Protein AF-A0A443L707-F1 (afdb_monomer)

Structure (mmCIF, N/CA/C/O backbone):
data_AF-A0A443L707-F1
#
_entry.id   AF-A0A443L707-F1
#
loop_
_atom_site.group_PDB
_atom_site.id
_atom_site.type_symbol
_atom_site.label_atom_id
_atom_site.label_alt_id
_atom_site.label_comp_id
_atom_site.label_asym_id
_atom_site.label_entity_id
_atom_site.label_seq_id
_atom_site.pdbx_PDB_ins_code
_atom_site.Cartn_x
_atom_site.Cartn_y
_atom_site.Cartn_z
_atom_site.occupancy
_atom_site.B_iso_or_equiv
_atom_site.auth_seq_id
_atom_site.auth_comp_id
_atom_site.auth_asym_id
_atom_site.auth_atom_id
_atom_site.pdbx_PDB_model_num
ATOM 1 N N . MET A 1 1 ? 8.427 21.348 -7.979 1.00 41.62 1 MET A N 1
ATOM 2 C CA . MET A 1 1 ? 7.017 21.539 -8.382 1.00 41.62 1 MET A CA 1
ATOM 3 C C . MET A 1 1 ? 6.154 21.284 -7.156 1.00 41.62 1 MET A C 1
ATOM 5 O O . MET A 1 1 ? 6.482 20.365 -6.419 1.00 41.62 1 MET A O 1
ATOM 9 N N . ALA A 1 2 ? 5.156 22.123 -6.868 1.00 46.75 2 ALA A N 1
ATOM 10 C CA . ALA A 1 2 ? 4.302 21.945 -5.690 1.00 46.75 2 ALA A CA 1
ATOM 11 C C . ALA A 1 2 ? 3.329 20.776 -5.922 1.00 46.75 2 ALA A C 1
ATOM 13 O O . ALA A 1 2 ? 2.657 20.758 -6.954 1.00 46.75 2 ALA A O 1
ATOM 14 N N . ARG A 1 3 ? 3.278 19.813 -4.988 1.00 46.88 3 ARG A N 1
ATOM 15 C CA . ARG A 1 3 ? 2.273 18.737 -4.976 1.00 46.88 3 ARG A CA 1
ATOM 16 C C . ARG A 1 3 ? 0.881 19.371 -4.908 1.00 46.88 3 ARG A C 1
ATOM 18 O O . ARG A 1 3 ? 0.670 20.362 -4.211 1.00 46.88 3 ARG A O 1
ATOM 25 N N . SER A 1 4 ? -0.058 18.845 -5.677 1.00 58.50 4 SER A N 1
ATOM 26 C CA . SER A 1 4 ? -1.444 19.295 -5.660 1.00 58.50 4 SER A CA 1
ATOM 27 C C . SER A 1 4 ? -2.104 18.928 -4.325 1.00 58.50 4 SER A C 1
ATOM 29 O O . SER A 1 4 ? -1.805 17.898 -3.729 1.00 58.50 4 SER A O 1
ATOM 31 N N . LYS A 1 5 ? -3.054 19.745 -3.858 1.00 56.53 5 LYS A N 1
ATOM 32 C CA . LYS A 1 5 ? -3.770 19.552 -2.579 1.00 56.53 5 LYS A CA 1
ATOM 33 C C . LYS A 1 5 ? -4.413 18.159 -2.414 1.00 56.53 5 LYS A C 1
ATOM 35 O O . LYS A 1 5 ? -4.632 17.726 -1.290 1.00 56.53 5 LYS A O 1
ATOM 40 N N . ASN A 1 6 ? -4.713 17.463 -3.514 1.00 55.31 6 ASN A N 1
ATOM 41 C CA . ASN A 1 6 ? -5.248 16.096 -3.487 1.00 55.31 6 ASN A CA 1
ATOM 42 C C . ASN A 1 6 ? -4.177 15.031 -3.210 1.00 55.31 6 ASN A C 1
ATOM 44 O O . ASN A 1 6 ? -4.499 13.988 -2.648 1.00 55.31 6 ASN A O 1
ATOM 48 N N . GLU A 1 7 ? -2.920 15.285 -3.577 1.00 54.00 7 GLU A N 1
ATOM 49 C CA . GLU A 1 7 ? -1.796 14.385 -3.292 1.00 54.00 7 GLU A CA 1
ATOM 50 C C . GLU A 1 7 ? -1.392 14.449 -1.813 1.00 54.00 7 GLU A C 1
ATOM 52 O O . GLU A 1 7 ? -0.925 13.457 -1.268 1.00 54.00 7 GLU A O 1
ATOM 57 N N . GLU A 1 8 ? -1.622 15.582 -1.138 1.00 54.72 8 GLU A N 1
ATOM 58 C CA . GLU A 1 8 ? -1.379 15.729 0.306 1.00 54.72 8 GLU A CA 1
ATOM 59 C C . GLU A 1 8 ? -2.473 15.083 1.177 1.00 54.72 8 GLU A C 1
ATOM 61 O O . GLU A 1 8 ? -2.199 14.695 2.309 1.00 54.72 8 GLU A O 1
ATOM 66 N N . THR A 1 9 ? -3.705 14.946 0.670 1.00 58.66 9 THR A N 1
ATOM 67 C CA . THR A 1 9 ? -4.844 14.369 1.415 1.00 58.66 9 THR A CA 1
ATOM 68 C C . THR A 1 9 ? -5.157 12.914 1.056 1.00 58.66 9 THR A C 1
ATOM 70 O O . THR A 1 9 ? -6.030 12.317 1.685 1.00 58.66 9 THR A O 1
ATOM 73 N N . GLY A 1 10 ? -4.486 12.338 0.050 1.00 68.19 10 GLY A N 1
ATOM 74 C CA . GLY A 1 10 ? -4.725 10.964 -0.415 1.00 68.19 10 GLY A CA 1
ATOM 75 C C . GLY A 1 10 ? -6.100 10.751 -1.064 1.00 68.19 10 GLY A C 1
ATOM 76 O O . GLY A 1 10 ? -6.602 9.629 -1.110 1.00 68.19 10 GLY A O 1
ATOM 77 N N . GLN A 1 11 ? -6.755 11.815 -1.540 1.00 78.94 11 GLN A N 1
ATOM 78 C CA . GLN A 1 11 ? -8.120 11.727 -2.057 1.00 78.94 11 GLN A CA 1
ATOM 79 C C . GLN A 1 11 ? -8.153 11.142 -3.478 1.00 78.94 11 GLN A C 1
ATOM 81 O O . GLN A 1 11 ? -7.718 11.776 -4.439 1.00 78.94 11 GLN A O 1
ATOM 86 N N . ILE A 1 12 ? -8.763 9.963 -3.631 1.00 82.88 12 ILE A N 1
ATOM 87 C CA . ILE A 1 12 ? -8.917 9.288 -4.927 1.00 82.88 12 ILE A CA 1
ATOM 88 C C . ILE A 1 12 ? -10.309 9.563 -5.513 1.00 82.88 12 ILE A C 1
ATOM 90 O O . ILE A 1 12 ? -11.337 9.286 -4.892 1.00 82.88 12 ILE A O 1
ATOM 94 N N . VAL A 1 13 ? -10.358 10.078 -6.747 1.00 86.56 13 VAL A N 1
ATOM 95 C CA . VAL A 1 13 ? -11.610 10.253 -7.503 1.00 86.56 13 VAL A CA 1
ATOM 96 C C . VAL A 1 13 ? -11.871 9.013 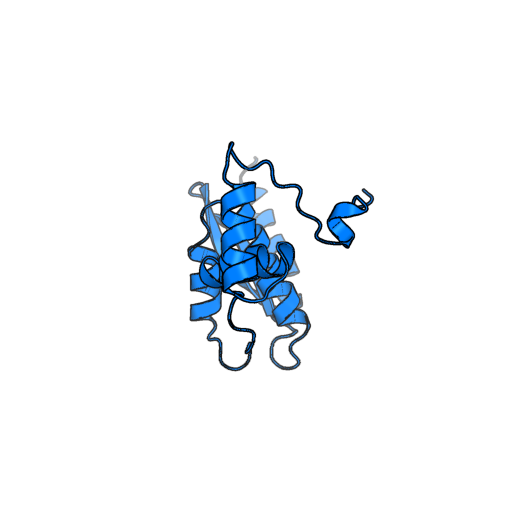-8.355 1.00 86.56 13 VAL A C 1
ATOM 98 O O . VAL A 1 13 ? -11.263 8.827 -9.406 1.00 86.56 13 VAL A O 1
ATOM 101 N N . ILE A 1 14 ? -12.816 8.176 -7.928 1.00 87.06 14 ILE A N 1
ATOM 102 C CA . ILE A 1 14 ? -13.196 6.950 -8.643 1.00 87.06 14 ILE A CA 1
ATOM 103 C C . ILE A 1 14 ? -14.368 7.245 -9.591 1.00 87.06 14 ILE A C 1
ATOM 105 O O . ILE A 1 14 ? -15.340 7.900 -9.207 1.00 87.06 14 ILE A O 1
ATOM 109 N N . ARG A 1 15 ? -14.307 6.734 -10.829 1.00 91.25 15 ARG A N 1
ATOM 110 C CA . ARG A 1 15 ? -15.401 6.789 -11.820 1.00 91.25 15 ARG A CA 1
ATOM 111 C C . ARG A 1 15 ? -16.018 5.397 -12.010 1.00 91.25 15 ARG A C 1
ATOM 113 O O . ARG A 1 15 ? -15.670 4.709 -12.968 1.00 91.25 15 ARG A O 1
ATOM 120 N N . PRO A 1 16 ? -16.887 4.942 -11.092 1.00 88.00 16 PRO A N 1
ATOM 121 C CA . PRO A 1 16 ? -17.414 3.587 -11.149 1.00 88.00 16 PRO A CA 1
ATOM 122 C C . PRO A 1 16 ? -18.404 3.411 -12.319 1.00 88.00 16 PRO A C 1
ATOM 124 O O . PRO A 1 16 ? -19.148 4.346 -12.631 1.00 88.00 16 PRO A O 1
ATOM 127 N N . PRO A 1 17 ? -18.469 2.218 -12.940 1.00 93.81 17 PRO A N 1
ATOM 128 C CA . PRO A 1 17 ? -19.489 1.888 -13.932 1.00 93.81 17 PRO A CA 1
ATOM 129 C C . PRO A 1 17 ? -20.909 1.968 -13.351 1.00 93.81 17 PRO A C 1
ATOM 131 O O . PRO A 1 17 ? -21.122 1.947 -12.132 1.00 93.81 17 PRO A O 1
ATOM 134 N N . ALA A 1 18 ? -21.903 2.046 -14.240 1.00 93.19 18 ALA A N 1
ATOM 135 C CA . ALA A 1 18 ? -23.308 2.165 -13.863 1.00 93.19 18 ALA A CA 1
ATOM 136 C C . ALA A 1 18 ? -23.727 1.072 -12.860 1.00 93.19 18 ALA A C 1
ATOM 138 O O . ALA A 1 18 ? -23.373 -0.098 -12.993 1.00 93.19 18 ALA A O 1
ATOM 139 N N . GLY A 1 19 ? -24.458 1.466 -11.816 1.00 94.00 19 GLY A N 1
ATOM 140 C CA . GLY A 1 19 ? -24.942 0.558 -10.769 1.00 94.00 19 GLY A CA 1
ATOM 141 C C . GLY A 1 19 ? -23.905 0.138 -9.717 1.00 94.00 19 GLY A C 1
ATOM 142 O O . GLY A 1 19 ? -24.298 -0.272 -8.625 1.00 94.00 19 GLY A O 1
ATOM 143 N N . MET A 1 20 ? -22.598 0.302 -9.954 1.00 95.31 20 MET A N 1
ATOM 144 C CA . MET A 1 20 ? -21.575 -0.094 -8.973 1.00 95.31 20 MET A CA 1
ATOM 145 C C . MET A 1 20 ? -21.657 0.732 -7.681 1.00 95.31 20 MET A C 1
ATOM 147 O O . MET A 1 20 ? -21.539 0.175 -6.595 1.00 95.31 20 MET A O 1
ATOM 151 N N . ARG A 1 21 ? -21.967 2.032 -7.765 1.00 94.06 21 ARG A N 1
ATOM 152 C CA . ARG A 1 21 ? -22.163 2.872 -6.569 1.00 94.06 21 ARG A CA 1
ATOM 153 C C . ARG A 1 21 ? -23.293 2.360 -5.665 1.00 94.06 21 ARG A C 1
ATOM 155 O O . ARG A 1 21 ? -23.156 2.400 -4.447 1.00 94.06 21 ARG A O 1
ATOM 162 N N . ALA A 1 22 ? -24.389 1.871 -6.250 1.00 96.56 22 ALA A N 1
ATOM 163 C CA . ALA A 1 22 ? -25.511 1.314 -5.494 1.00 96.56 22 ALA A CA 1
ATOM 164 C C . ALA A 1 22 ? -25.128 -0.006 -4.808 1.00 96.56 22 ALA A C 1
ATOM 166 O O . ALA A 1 22 ? -25.476 -0.215 -3.651 1.00 96.56 22 ALA A O 1
ATOM 167 N N . ARG A 1 23 ? -24.343 -0.851 -5.491 1.00 96.75 23 ARG A N 1
ATOM 168 C CA . ARG A 1 23 ? -23.802 -2.094 -4.920 1.00 96.75 23 ARG A CA 1
ATOM 169 C C . ARG A 1 23 ? -22.878 -1.828 -3.730 1.00 96.75 23 ARG A C 1
ATOM 171 O O . ARG A 1 23 ? -23.039 -2.473 -2.703 1.00 96.75 23 ARG A O 1
ATOM 178 N N . ILE A 1 24 ? -21.976 -0.847 -3.842 1.00 96.00 24 ILE A N 1
ATOM 179 C CA . ILE A 1 24 ? -21.094 -0.434 -2.735 1.00 96.00 24 ILE A CA 1
ATOM 180 C C . ILE A 1 24 ? -21.922 0.066 -1.548 1.00 96.00 24 ILE A C 1
ATOM 182 O O . ILE A 1 24 ? -21.644 -0.291 -0.411 1.00 96.00 24 ILE A O 1
ATOM 186 N N . LYS A 1 25 ? -22.967 0.866 -1.803 1.00 96.25 25 LYS A N 1
ATOM 187 C CA . LYS A 1 25 ? -23.851 1.358 -0.741 1.00 96.25 25 LYS A CA 1
ATOM 188 C C . LYS A 1 25 ? -24.551 0.214 0.002 1.00 96.25 25 LYS A C 1
ATOM 190 O O . LYS A 1 25 ? -24.543 0.214 1.226 1.00 96.25 25 LYS A O 1
ATOM 195 N N . ALA A 1 26 ? -25.104 -0.759 -0.723 1.00 97.62 26 ALA A N 1
ATOM 196 C CA . ALA A 1 26 ? -25.766 -1.913 -0.115 1.00 97.62 26 ALA A CA 1
ATOM 197 C C . ALA A 1 26 ? -24.799 -2.768 0.728 1.00 97.62 26 ALA A C 1
ATOM 199 O O . ALA A 1 26 ? -25.159 -3.193 1.822 1.00 97.62 26 ALA A O 1
ATOM 200 N N . ALA A 1 27 ? -23.566 -2.980 0.251 1.00 97.00 27 ALA A N 1
ATOM 201 C CA . ALA A 1 27 ? -22.530 -3.688 1.008 1.00 97.00 27 ALA A CA 1
ATOM 202 C C . ALA A 1 27 ? -22.132 -2.927 2.285 1.00 97.00 27 ALA A C 1
ATOM 204 O O . ALA A 1 27 ? -22.091 -3.507 3.366 1.00 97.00 27 ALA A O 1
ATOM 205 N N . ALA A 1 28 ? -21.944 -1.609 2.182 1.00 97.56 28 ALA A N 1
ATOM 206 C CA . ALA A 1 28 ? -21.625 -0.757 3.323 1.00 97.56 28 ALA A CA 1
ATOM 207 C C . ALA A 1 28 ? -22.726 -0.791 4.400 1.00 97.56 28 ALA A C 1
ATOM 209 O O . ALA A 1 28 ? -22.419 -0.921 5.584 1.00 97.56 28 ALA A O 1
ATOM 210 N N . GLU A 1 29 ? -24.002 -0.732 3.999 1.00 97.00 29 GLU A N 1
ATOM 211 C CA . GLU A 1 29 ? -25.149 -0.851 4.912 1.00 97.00 29 GLU A CA 1
ATOM 212 C C . GLU A 1 29 ? -25.190 -2.223 5.600 1.00 97.00 29 GLU A C 1
ATOM 214 O O . GLU A 1 29 ? -25.351 -2.287 6.817 1.00 97.00 29 GLU A O 1
ATOM 219 N N . ALA A 1 30 ? -24.972 -3.311 4.853 1.00 97.69 30 ALA A N 1
ATOM 220 C CA . ALA A 1 30 ? -24.914 -4.662 5.414 1.00 97.69 30 ALA A CA 1
ATOM 221 C C . ALA A 1 30 ? -23.762 -4.836 6.423 1.00 97.69 30 ALA A C 1
ATOM 223 O O . ALA A 1 30 ? -23.918 -5.527 7.428 1.00 97.69 30 ALA A O 1
ATOM 224 N N . ASN A 1 31 ? -22.633 -4.164 6.183 1.00 95.38 31 ASN A N 1
ATOM 225 C CA . ASN A 1 31 ? -21.440 -4.207 7.028 1.00 95.38 31 ASN A CA 1
ATOM 226 C C . ASN A 1 31 ? -21.423 -3.141 8.140 1.00 95.38 31 ASN A C 1
ATOM 228 O O . ASN A 1 31 ? -20.436 -3.044 8.868 1.00 95.38 31 ASN A O 1
ATOM 232 N N . ASN A 1 32 ? -22.491 -2.347 8.302 1.00 96.94 32 ASN A N 1
ATOM 233 C CA . ASN A 1 32 ? -22.562 -1.222 9.249 1.00 96.94 32 ASN A CA 1
ATOM 234 C C . ASN A 1 32 ? -21.392 -0.224 9.105 1.00 96.94 32 ASN A C 1
ATOM 236 O O . ASN A 1 32 ? -20.868 0.305 10.087 1.00 96.94 32 ASN A O 1
ATOM 240 N N . ARG A 1 33 ? -20.971 0.038 7.866 1.00 94.69 33 ARG A N 1
ATOM 241 C CA . ARG A 1 33 ? -19.872 0.944 7.514 1.00 94.69 33 ARG A CA 1
ATOM 242 C C . ARG A 1 33 ? -20.381 2.121 6.692 1.00 94.69 33 ARG A C 1
ATOM 244 O O . ARG A 1 33 ? -21.409 2.058 6.022 1.00 94.69 33 ARG A O 1
ATOM 251 N N . SER A 1 34 ? -19.627 3.220 6.698 1.00 97.06 34 SER A N 1
ATOM 252 C CA . SER A 1 34 ? -19.819 4.253 5.676 1.00 97.06 34 SER A CA 1
ATOM 253 C C . SER A 1 34 ? -19.385 3.712 4.310 1.00 97.06 34 SER A C 1
ATOM 255 O O . SER A 1 34 ? -18.533 2.829 4.231 1.00 97.06 34 SER A O 1
ATOM 257 N N . MET A 1 35 ? -19.902 4.282 3.218 1.00 94.75 35 MET A N 1
ATOM 258 C CA . MET A 1 35 ? -19.442 3.909 1.874 1.00 94.75 35 MET A CA 1
ATOM 259 C C . MET A 1 35 ? -17.918 4.024 1.714 1.00 94.75 35 MET A C 1
ATOM 261 O O . MET A 1 35 ? -17.319 3.186 1.053 1.00 94.75 35 MET A O 1
ATOM 265 N N . ASN A 1 36 ? -17.294 5.052 2.302 1.00 93.06 36 ASN A N 1
ATOM 266 C CA . ASN A 1 36 ? -15.844 5.221 2.218 1.00 93.06 36 ASN A CA 1
ATOM 267 C C . ASN A 1 36 ? -15.110 4.117 2.988 1.00 93.06 36 ASN A C 1
ATOM 269 O O . ASN A 1 36 ? -14.171 3.536 2.461 1.00 93.06 36 ASN A O 1
ATOM 273 N N . ALA A 1 37 ? -15.575 3.796 4.199 1.00 92.75 37 ALA A N 1
ATOM 274 C CA . ALA A 1 37 ? -15.001 2.721 5.005 1.00 92.75 37 ALA A CA 1
ATOM 275 C C . ALA A 1 37 ? -15.127 1.354 4.314 1.00 92.75 37 ALA A C 1
ATOM 277 O O . ALA A 1 37 ? -14.211 0.549 4.393 1.00 92.75 37 ALA A O 1
ATOM 278 N N . GLU A 1 38 ? -16.223 1.110 3.595 1.00 96.56 38 GLU A N 1
ATOM 279 C CA . GLU A 1 38 ? -16.392 -0.119 2.818 1.00 96.56 38 GLU A CA 1
ATOM 280 C C . GLU A 1 38 ? -15.444 -0.192 1.616 1.00 96.56 38 GLU A C 1
ATOM 282 O O . GLU A 1 38 ? -14.853 -1.240 1.364 1.00 96.56 38 GLU A O 1
ATOM 287 N N . ILE A 1 39 ? -15.266 0.919 0.889 1.00 93.81 39 ILE A N 1
ATOM 288 C CA . ILE A 1 39 ? -14.301 0.992 -0.218 1.00 93.81 39 ILE A CA 1
ATOM 289 C C . ILE A 1 39 ? -12.892 0.709 0.303 1.00 93.81 39 ILE A C 1
ATOM 291 O O . ILE A 1 39 ? -12.202 -0.123 -0.274 1.00 93.81 39 ILE A O 1
ATOM 295 N N . VAL A 1 40 ? -12.485 1.365 1.394 1.00 91.31 40 VAL A N 1
ATOM 296 C CA . VAL A 1 40 ? -11.163 1.163 2.002 1.00 91.31 40 VAL A CA 1
ATOM 297 C C . VAL A 1 40 ? -10.991 -0.287 2.446 1.00 91.31 40 VAL A C 1
ATOM 299 O O . VAL A 1 40 ? -10.048 -0.924 2.000 1.00 91.31 40 VAL A O 1
ATOM 302 N N . ALA A 1 41 ? -11.935 -0.848 3.207 1.00 91.25 41 ALA A N 1
ATOM 303 C CA . ALA A 1 41 ? -11.838 -2.228 3.688 1.00 91.25 41 ALA A CA 1
ATOM 304 C C . ALA A 1 41 ? -11.761 -3.255 2.543 1.00 91.25 41 ALA A C 1
ATOM 306 O O . ALA A 1 41 ? -10.982 -4.200 2.607 1.00 91.25 41 ALA A O 1
ATOM 307 N N . THR A 1 42 ? -12.534 -3.054 1.469 1.00 93.44 42 THR A N 1
ATOM 308 C CA . THR A 1 42 ? -12.484 -3.928 0.282 1.00 93.44 42 THR A CA 1
ATOM 309 C C . THR A 1 42 ? -11.133 -3.823 -0.430 1.00 93.44 42 THR A C 1
ATOM 311 O O . THR A 1 42 ? -10.616 -4.811 -0.952 1.00 93.44 42 THR A O 1
ATOM 314 N N . LEU A 1 43 ? -10.562 -2.616 -0.490 1.00 92.44 43 LEU A N 1
ATOM 315 C CA . LEU A 1 43 ? -9.244 -2.404 -1.076 1.00 92.44 43 LEU A CA 1
ATOM 316 C C . LEU A 1 43 ? -8.148 -3.016 -0.205 1.00 92.44 43 LEU A C 1
ATOM 318 O O . LEU A 1 43 ? -7.286 -3.670 -0.767 1.00 92.44 43 LEU A O 1
ATOM 322 N N . GLU A 1 44 ? -8.206 -2.882 1.118 1.00 86.94 44 GLU A N 1
ATOM 323 C CA . GLU A 1 44 ? -7.253 -3.506 2.049 1.00 86.94 44 GLU A CA 1
ATOM 324 C C . GLU A 1 44 ? -7.300 -5.037 1.981 1.00 86.94 44 GLU A C 1
ATOM 326 O O . GLU A 1 44 ? -6.263 -5.686 2.020 1.00 86.94 44 GLU A O 1
ATOM 331 N N . GLU A 1 45 ? -8.481 -5.635 1.804 1.00 86.38 45 GLU A N 1
ATOM 332 C CA . GLU A 1 45 ? -8.598 -7.085 1.610 1.00 86.38 45 GLU A CA 1
ATOM 333 C C . GLU A 1 45 ? -7.888 -7.547 0.327 1.00 86.38 45 GLU A C 1
ATOM 335 O O . GLU A 1 45 ? -7.273 -8.615 0.288 1.00 86.38 45 GLU A O 1
ATOM 340 N N . LYS A 1 46 ? -7.969 -6.746 -0.744 1.00 88.75 46 LYS A N 1
ATOM 341 C CA . LYS A 1 46 ? -7.394 -7.103 -2.047 1.00 88.75 46 LYS A CA 1
ATOM 342 C C . LYS A 1 46 ? -5.935 -6.672 -2.218 1.00 88.75 46 LYS A C 1
ATOM 344 O O . LYS A 1 46 ? -5.203 -7.307 -2.977 1.00 88.75 46 LYS A O 1
ATOM 349 N N . TYR A 1 47 ? -5.550 -5.604 -1.537 1.00 83.75 47 TYR A N 1
ATOM 350 C CA . TYR A 1 47 ? -4.253 -4.942 -1.557 1.00 83.75 47 TYR A CA 1
ATOM 351 C C . TYR A 1 47 ? -3.845 -4.675 -0.100 1.00 83.75 47 TYR A C 1
ATOM 353 O O . TYR A 1 47 ? -3.899 -3.525 0.347 1.00 83.75 47 TYR A O 1
ATOM 361 N N . PRO A 1 48 ? -3.507 -5.729 0.668 1.00 74.75 48 PRO A N 1
ATOM 362 C CA . PRO A 1 48 ? -3.125 -5.563 2.062 1.00 74.75 48 PRO A CA 1
ATOM 363 C C . PRO A 1 48 ? -1.925 -4.627 2.157 1.00 74.75 48 PRO A C 1
ATOM 365 O O . PRO A 1 48 ? -1.013 -4.682 1.325 1.00 74.75 48 PRO A O 1
ATOM 368 N N . ALA A 1 49 ? -1.934 -3.760 3.172 1.00 68.31 49 ALA A N 1
ATOM 369 C CA . ALA A 1 49 ? -0.740 -3.010 3.515 1.00 68.31 49 ALA A CA 1
ATOM 370 C C . ALA A 1 49 ? 0.392 -4.022 3.766 1.00 68.31 49 ALA A C 1
ATOM 372 O O . ALA A 1 49 ? 0.147 -5.046 4.409 1.00 68.31 49 ALA A O 1
ATOM 373 N N . PRO A 1 50 ? 1.608 -3.784 3.251 1.00 62.69 50 PRO A N 1
ATOM 374 C CA . PRO A 1 50 ? 2.723 -4.668 3.555 1.00 62.69 50 PRO A CA 1
ATOM 375 C C . PRO A 1 50 ? 2.904 -4.696 5.074 1.00 62.69 50 PRO A C 1
ATOM 377 O O . PRO A 1 50 ? 2.861 -3.620 5.675 1.00 62.69 50 PRO A O 1
ATOM 380 N N . ASP A 1 51 ? 3.077 -5.884 5.669 1.00 58.88 51 ASP A N 1
ATOM 381 C CA . ASP A 1 51 ? 3.115 -6.090 7.125 1.00 58.88 51 ASP A CA 1
ATOM 382 C C . ASP A 1 51 ? 3.887 -4.961 7.831 1.00 58.88 51 ASP A C 1
ATOM 384 O O . ASP A 1 51 ? 5.019 -4.622 7.464 1.00 58.88 51 ASP A O 1
ATOM 388 N N . ASP A 1 52 ? 3.224 -4.305 8.787 1.00 55.00 52 ASP A N 1
ATOM 389 C CA . ASP A 1 52 ? 3.750 -3.113 9.467 1.00 55.00 52 ASP A CA 1
ATOM 390 C C . ASP A 1 52 ? 4.868 -3.452 10.470 1.00 55.00 52 ASP A C 1
ATOM 392 O O . ASP A 1 52 ? 5.600 -2.559 10.907 1.00 55.00 52 ASP A O 1
ATOM 396 N N . ASP A 1 53 ? 5.068 -4.735 10.790 1.00 58.94 53 ASP A N 1
ATOM 397 C CA . ASP A 1 53 ? 6.208 -5.190 11.581 1.00 58.94 53 ASP A CA 1
ATOM 398 C C . ASP A 1 53 ? 7.454 -5.325 10.697 1.00 58.94 53 ASP A C 1
ATOM 400 O O . ASP A 1 53 ? 7.849 -6.400 10.250 1.00 58.94 53 ASP A O 1
ATOM 404 N N . LEU A 1 54 ? 8.159 -4.208 10.507 1.00 59.22 54 LEU A N 1
ATOM 405 C CA . LEU A 1 54 ? 9.517 -4.217 9.944 1.00 59.22 54 LEU A CA 1
ATOM 406 C C . LEU A 1 54 ? 10.492 -5.087 10.749 1.00 59.22 54 LEU A C 1
ATOM 408 O O . LEU A 1 54 ? 11.539 -5.469 10.231 1.00 59.22 54 LEU A O 1
ATOM 412 N N . ASP A 1 55 ? 10.175 -5.363 12.015 1.00 62.31 55 ASP A N 1
ATOM 413 C CA . ASP A 1 55 ? 10.977 -6.221 12.881 1.00 62.31 55 ASP A CA 1
ATOM 414 C C . ASP A 1 55 ? 10.701 -7.717 12.667 1.00 62.31 55 ASP A C 1
ATOM 416 O O . ASP A 1 55 ? 11.595 -8.526 12.934 1.00 62.31 55 ASP A O 1
ATOM 420 N N . SER A 1 56 ? 9.515 -8.092 12.166 1.00 59.69 56 SER A N 1
ATOM 421 C CA . SER A 1 56 ? 9.213 -9.473 11.766 1.00 59.69 56 SER A CA 1
ATOM 422 C C . SER A 1 56 ? 9.490 -9.722 10.289 1.00 59.69 56 SER A C 1
ATOM 424 O O . SER A 1 56 ? 9.826 -10.849 9.928 1.00 59.69 56 SER A O 1
ATOM 426 N N . ALA A 1 57 ? 9.368 -8.688 9.453 1.00 66.31 57 ALA A N 1
ATOM 427 C CA . ALA A 1 57 ? 9.539 -8.815 8.021 1.00 66.31 57 ALA A CA 1
ATOM 428 C C . ALA A 1 57 ? 11.001 -9.077 7.648 1.00 66.31 57 ALA A C 1
ATOM 430 O O . ALA A 1 57 ? 11.919 -8.332 8.006 1.00 66.31 57 ALA A O 1
ATOM 431 N N . THR A 1 58 ? 11.233 -10.157 6.908 1.00 73.62 58 THR A N 1
ATOM 432 C CA . THR A 1 58 ? 12.572 -10.490 6.419 1.00 73.62 58 THR A CA 1
ATOM 433 C C . THR A 1 58 ? 12.945 -9.639 5.197 1.00 73.62 58 THR A C 1
ATOM 435 O O . THR A 1 58 ? 12.086 -9.197 4.437 1.00 73.62 58 THR A O 1
ATOM 438 N N . MET A 1 59 ? 14.247 -9.440 4.937 1.00 76.56 59 MET A N 1
ATOM 439 C CA . MET A 1 59 ? 14.709 -8.791 3.691 1.00 76.56 59 MET A CA 1
ATOM 440 C C . MET A 1 59 ? 14.158 -9.490 2.434 1.00 76.56 59 MET A C 1
ATOM 442 O O . MET A 1 59 ? 13.994 -8.840 1.404 1.00 76.56 59 MET A O 1
ATOM 446 N N . THR A 1 60 ? 13.859 -10.789 2.535 1.00 80.00 60 THR A N 1
ATOM 447 C CA . THR A 1 60 ? 13.205 -11.584 1.491 1.00 80.00 60 THR A CA 1
ATOM 448 C C . THR A 1 60 ? 11.780 -11.107 1.229 1.00 80.00 60 THR A C 1
ATOM 450 O O . THR A 1 60 ? 11.443 -10.861 0.082 1.00 80.00 60 THR A O 1
ATOM 453 N N . GLU A 1 61 ? 10.968 -10.890 2.264 1.00 83.94 61 GLU A N 1
ATOM 454 C CA . GLU A 1 61 ? 9.589 -10.400 2.110 1.00 83.94 61 GLU A CA 1
ATOM 455 C C . GLU A 1 61 ? 9.534 -9.000 1.495 1.00 83.94 61 GLU A C 1
ATOM 457 O O . GLU A 1 61 ? 8.674 -8.711 0.665 1.00 83.94 61 GLU A O 1
ATOM 462 N N . TRP A 1 62 ? 10.481 -8.127 1.848 1.00 85.56 62 TRP A N 1
ATOM 463 C CA . TRP A 1 62 ? 10.585 -6.808 1.220 1.00 85.56 62 TRP A CA 1
ATOM 464 C C . TRP A 1 62 ? 10.931 -6.903 -0.268 1.00 85.56 62 TRP A C 1
ATOM 466 O O . TRP A 1 62 ? 10.387 -6.143 -1.067 1.00 85.56 62 TRP A O 1
ATOM 476 N N . MET A 1 63 ? 11.812 -7.830 -0.653 1.00 84.44 63 MET A N 1
ATOM 477 C CA . MET A 1 63 ? 12.155 -8.046 -2.060 1.00 84.44 63 MET A CA 1
ATOM 478 C C . MET A 1 63 ? 11.009 -8.698 -2.827 1.00 84.44 63 MET A C 1
ATOM 480 O O . MET A 1 63 ? 10.654 -8.198 -3.888 1.00 84.44 63 MET A O 1
ATOM 484 N N . ASP A 1 64 ? 10.339 -9.698 -2.251 1.00 86.62 64 ASP A N 1
ATOM 485 C CA . ASP A 1 64 ? 9.127 -10.286 -2.825 1.00 86.62 64 ASP A CA 1
ATOM 486 C C . ASP A 1 64 ? 8.044 -9.220 -3.031 1.00 86.62 64 ASP A C 1
ATOM 488 O O . ASP A 1 64 ? 7.384 -9.195 -4.071 1.00 86.62 64 ASP A O 1
ATOM 492 N N . TYR A 1 65 ? 7.868 -8.293 -2.086 1.00 85.19 65 TYR A N 1
ATOM 493 C CA . TYR A 1 65 ? 6.934 -7.181 -2.252 1.00 85.19 65 TYR A CA 1
ATOM 494 C C . TYR A 1 65 ? 7.295 -6.299 -3.454 1.00 85.19 65 TYR A C 1
ATOM 496 O O . TYR A 1 65 ? 6.412 -5.949 -4.238 1.00 85.19 65 TYR A O 1
ATOM 504 N N . VAL A 1 66 ? 8.573 -5.962 -3.639 1.00 87.75 66 VAL A N 1
ATOM 505 C CA . VAL A 1 66 ? 9.047 -5.152 -4.775 1.00 87.75 66 VAL A CA 1
ATOM 506 C C . VAL A 1 66 ? 8.949 -5.914 -6.096 1.00 87.75 66 VAL A C 1
ATOM 508 O O . VAL A 1 66 ? 8.553 -5.334 -7.106 1.00 87.75 66 VAL A O 1
ATOM 511 N N . ASP A 1 67 ? 9.287 -7.198 -6.108 1.00 85.62 67 ASP A N 1
ATOM 512 C CA . ASP A 1 67 ? 9.335 -8.012 -7.323 1.00 85.62 67 ASP A CA 1
ATOM 513 C C . ASP A 1 67 ? 7.942 -8.456 -7.791 1.00 85.62 67 ASP A C 1
ATOM 515 O O . ASP A 1 67 ? 7.727 -8.635 -8.987 1.00 85.62 67 ASP A O 1
ATOM 519 N N . ASN A 1 68 ? 6.951 -8.506 -6.893 1.00 85.94 68 ASN A N 1
ATOM 520 C CA . ASN A 1 68 ? 5.533 -8.659 -7.248 1.00 85.94 68 ASN A CA 1
ATOM 521 C C . ASN A 1 68 ? 4.886 -7.362 -7.784 1.00 85.94 68 ASN A C 1
ATOM 523 O O . ASN A 1 68 ? 3.654 -7.263 -7.864 1.00 85.94 68 ASN A O 1
ATOM 527 N N . ALA A 1 69 ? 5.677 -6.338 -8.114 1.00 85.94 69 ALA A N 1
ATOM 528 C CA . ALA A 1 69 ? 5.178 -5.151 -8.791 1.00 85.94 69 ALA A CA 1
ATOM 529 C C . ALA A 1 69 ? 4.666 -5.485 -10.198 1.00 85.94 69 ALA A C 1
ATOM 531 O O . ALA A 1 69 ? 5.284 -6.213 -10.970 1.00 85.94 69 ALA A O 1
ATOM 532 N N . THR A 1 70 ? 3.527 -4.901 -10.555 1.00 84.12 70 THR A N 1
ATOM 533 C CA . THR A 1 70 ? 2.856 -5.147 -11.845 1.00 84.12 70 THR A CA 1
ATOM 534 C C . THR A 1 70 ? 3.312 -4.197 -12.953 1.00 84.12 70 THR A C 1
ATOM 536 O O . THR A 1 70 ? 2.976 -4.384 -14.122 1.00 84.12 70 THR A O 1
ATOM 539 N N . SER A 1 71 ? 4.067 -3.156 -12.595 1.00 85.06 71 SER A N 1
ATOM 540 C CA . SER A 1 71 ? 4.621 -2.165 -13.516 1.00 85.06 71 SER A CA 1
ATOM 541 C C . SER A 1 7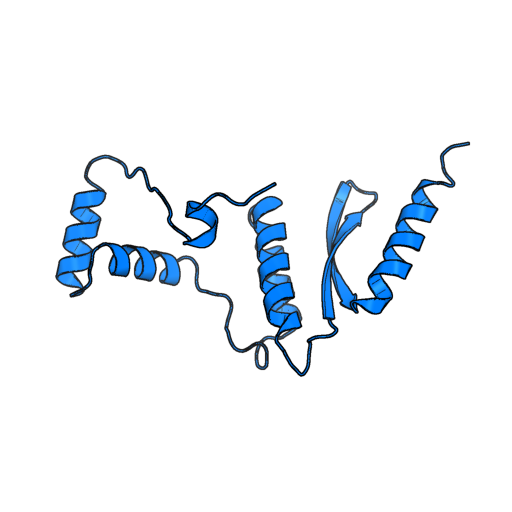1 ? 5.860 -1.497 -12.922 1.00 85.06 71 SER A C 1
ATOM 543 O O . SER A 1 71 ? 6.088 -1.560 -11.714 1.00 85.06 71 SER A O 1
ATOM 545 N N . SER A 1 72 ? 6.636 -0.793 -13.750 1.00 82.25 72 SER A N 1
ATOM 546 C CA . SER A 1 72 ? 7.795 -0.024 -13.281 1.00 82.25 72 SER A CA 1
ATOM 547 C C . SER A 1 72 ? 7.407 1.088 -12.303 1.00 82.25 72 SER A C 1
ATOM 549 O O . SER A 1 72 ? 8.140 1.337 -11.354 1.00 82.25 72 SER A O 1
ATOM 551 N N . HIS A 1 73 ? 6.251 1.734 -12.500 1.00 82.19 73 HIS A N 1
ATOM 552 C CA . HIS A 1 73 ? 5.773 2.778 -11.590 1.00 82.19 73 HIS A CA 1
ATOM 553 C C . HIS A 1 73 ? 5.371 2.194 -10.229 1.00 82.19 73 HIS A C 1
ATOM 555 O O . HIS A 1 73 ? 5.864 2.657 -9.210 1.00 82.19 73 HIS A O 1
ATOM 561 N N . ASP A 1 74 ? 4.599 1.099 -10.231 1.00 83.62 74 ASP A N 1
ATOM 562 C CA . ASP A 1 74 ? 4.263 0.327 -9.022 1.00 83.62 74 ASP A CA 1
ATOM 563 C C . ASP A 1 74 ? 5.541 -0.115 -8.287 1.00 83.62 74 ASP A C 1
ATOM 565 O O . ASP A 1 74 ? 5.672 0.057 -7.081 1.00 83.62 74 ASP A O 1
ATOM 569 N N . ARG A 1 75 ? 6.556 -0.586 -9.021 1.00 86.50 75 ARG A N 1
ATOM 570 C CA . ARG A 1 75 ? 7.840 -0.988 -8.431 1.00 86.50 75 ARG A CA 1
ATOM 571 C C . ARG A 1 75 ? 8.560 0.169 -7.738 1.00 86.50 75 ARG A C 1
ATOM 573 O O . ARG A 1 75 ? 9.105 -0.023 -6.652 1.00 86.50 75 ARG A O 1
ATOM 580 N N . ILE A 1 76 ? 8.563 1.355 -8.348 1.00 87.69 76 ILE A N 1
ATOM 581 C CA . ILE A 1 76 ? 9.141 2.570 -7.759 1.00 87.69 76 ILE A CA 1
ATOM 582 C C . ILE A 1 76 ? 8.386 2.944 -6.481 1.00 87.69 76 ILE A C 1
ATOM 584 O O . ILE A 1 76 ? 9.020 3.120 -5.441 1.00 87.69 76 ILE A O 1
ATOM 588 N N . ASP A 1 77 ? 7.054 2.971 -6.525 1.00 87.38 77 ASP A N 1
ATOM 589 C CA . ASP A 1 77 ? 6.219 3.322 -5.372 1.00 87.38 77 ASP A CA 1
ATOM 590 C C . ASP A 1 77 ? 6.440 2.354 -4.200 1.00 87.38 77 ASP A C 1
ATOM 592 O O . ASP A 1 77 ? 6.536 2.768 -3.042 1.00 87.38 77 ASP A O 1
ATOM 596 N N . ARG A 1 78 ? 6.577 1.053 -4.478 1.00 89.06 78 ARG A N 1
ATOM 597 C CA . ARG A 1 78 ? 6.869 0.035 -3.456 1.00 89.06 78 ARG A CA 1
ATOM 598 C C . ARG A 1 78 ? 8.241 0.220 -2.818 1.00 89.06 78 ARG A C 1
ATOM 600 O O . ARG A 1 78 ? 8.383 0.069 -1.604 1.00 89.06 78 ARG A O 1
ATOM 607 N N . ILE A 1 79 ? 9.246 0.586 -3.610 1.00 90.69 79 ILE A N 1
ATOM 608 C CA . ILE A 1 79 ? 10.588 0.894 -3.103 1.00 90.69 79 ILE A CA 1
ATOM 609 C C . ILE A 1 79 ? 10.569 2.153 -2.237 1.00 90.69 79 ILE A C 1
ATOM 611 O O . ILE A 1 79 ? 11.220 2.178 -1.192 1.00 90.69 79 ILE A O 1
ATOM 615 N N . GLU A 1 80 ? 9.819 3.185 -2.625 1.00 90.12 80 GLU A N 1
ATOM 616 C CA . GLU A 1 80 ? 9.639 4.381 -1.797 1.00 90.12 80 GLU A CA 1
ATOM 617 C C . GLU A 1 80 ? 8.977 4.047 -0.457 1.00 90.12 80 GLU A C 1
ATOM 619 O O . GLU A 1 80 ? 9.463 4.494 0.583 1.00 90.12 80 GLU A O 1
ATOM 624 N N . GLN A 1 81 ? 7.944 3.199 -0.456 1.00 88.19 81 GLN A N 1
ATOM 625 C CA . GLN A 1 81 ? 7.288 2.738 0.772 1.00 88.19 81 GLN A CA 1
ATOM 626 C C . GLN A 1 81 ? 8.259 2.005 1.702 1.00 88.19 81 GLN A C 1
ATOM 628 O O . GLN A 1 81 ? 8.320 2.315 2.894 1.00 88.19 81 GLN A O 1
ATOM 633 N N . ILE A 1 82 ? 9.055 1.067 1.176 1.00 89.19 82 ILE A N 1
ATOM 634 C CA . ILE A 1 82 ? 10.060 0.365 1.986 1.00 89.19 82 ILE A CA 1
ATOM 635 C C . ILE A 1 82 ? 11.133 1.338 2.480 1.00 89.19 82 ILE A C 1
ATOM 637 O O . ILE A 1 82 ? 11.537 1.263 3.634 1.00 89.19 82 ILE A O 1
ATOM 641 N N . ASN A 1 83 ? 11.580 2.288 1.662 1.00 90.31 83 ASN A N 1
ATOM 642 C CA . ASN A 1 83 ? 12.590 3.261 2.077 1.00 90.31 83 ASN A CA 1
ATOM 643 C C . ASN A 1 83 ? 12.099 4.211 3.174 1.00 90.31 83 ASN A C 1
ATOM 645 O O . ASN A 1 83 ? 12.844 4.475 4.122 1.00 90.31 83 ASN A O 1
ATOM 649 N N . ASP A 1 84 ? 10.864 4.708 3.075 1.00 88.69 84 ASP A N 1
ATOM 650 C CA . ASP A 1 84 ? 10.235 5.526 4.116 1.00 88.69 84 ASP A CA 1
ATOM 651 C C . ASP A 1 84 ? 10.156 4.744 5.436 1.00 88.69 84 ASP A C 1
ATOM 653 O O . ASP A 1 84 ? 10.579 5.237 6.485 1.00 88.69 84 ASP A O 1
ATOM 657 N N . ARG A 1 85 ? 9.739 3.478 5.360 1.00 85.31 85 ARG A N 1
ATOM 658 C CA . ARG A 1 85 ? 9.708 2.537 6.484 1.00 85.31 85 ARG A CA 1
ATOM 659 C C . ARG A 1 85 ? 11.088 2.295 7.100 1.00 85.31 85 ARG A C 1
ATOM 661 O O . ARG A 1 85 ? 11.266 2.512 8.299 1.00 85.31 85 ARG A O 1
ATOM 668 N N . LEU A 1 86 ? 12.083 1.918 6.292 1.00 88.19 86 LEU A N 1
ATOM 669 C CA . LEU A 1 86 ? 13.462 1.704 6.739 1.00 88.19 86 LEU A CA 1
ATOM 670 C C . LEU A 1 86 ? 13.982 2.944 7.453 1.00 88.19 86 LEU A C 1
ATOM 672 O O . LEU A 1 86 ? 14.504 2.821 8.553 1.00 88.19 86 LEU A O 1
ATOM 676 N N . SER A 1 87 ? 13.757 4.138 6.891 1.00 88.56 87 SER A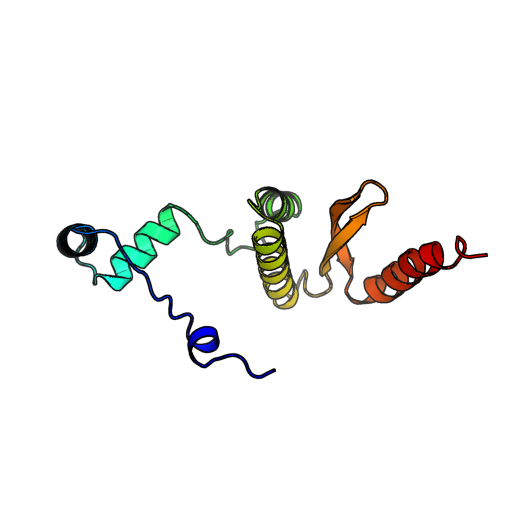 N 1
ATOM 677 C CA . SER A 1 87 ? 14.239 5.405 7.451 1.00 88.56 87 SER A CA 1
ATOM 678 C C . SER A 1 87 ? 13.731 5.712 8.863 1.00 88.56 87 SER A C 1
ATOM 680 O O . SER A 1 87 ? 14.422 6.407 9.609 1.00 88.56 87 SER A O 1
ATOM 682 N N . LYS A 1 88 ? 12.557 5.183 9.227 1.00 85.25 88 LYS A N 1
ATOM 683 C CA . LYS A 1 88 ? 11.918 5.355 10.538 1.00 85.25 88 LYS A CA 1
ATOM 684 C C . LYS A 1 88 ? 12.315 4.264 11.537 1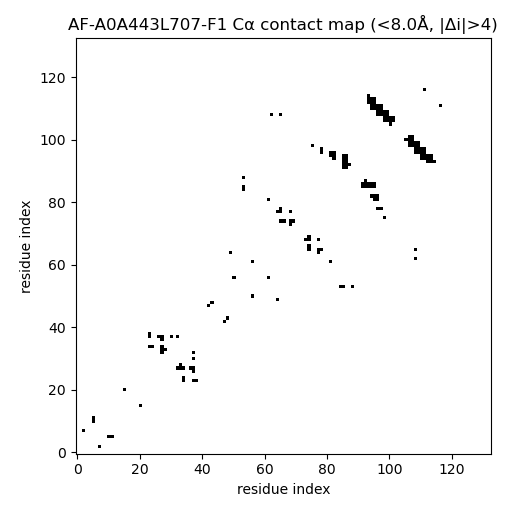.00 85.25 88 LYS A C 1
ATOM 686 O O . LYS A 1 88 ? 12.087 4.434 12.732 1.00 85.25 88 LYS A O 1
ATOM 691 N N . SER A 1 89 ? 12.924 3.167 11.079 1.00 82.81 89 SER A N 1
ATOM 692 C CA . SER A 1 89 ? 13.386 2.078 11.942 1.00 82.81 89 SER A CA 1
ATOM 693 C C . SER A 1 89 ? 14.695 2.449 12.658 1.00 82.81 89 SER A C 1
ATOM 695 O O . SER A 1 89 ? 15.689 2.758 11.994 1.00 82.81 89 SER A O 1
ATOM 697 N N . PRO A 1 90 ? 14.777 2.328 13.997 1.00 80.69 90 PRO A N 1
ATOM 698 C CA . PRO A 1 90 ? 16.036 2.492 14.730 1.00 80.69 90 PRO A CA 1
ATOM 699 C C . PRO A 1 90 ? 17.101 1.461 14.332 1.00 80.69 90 PRO A C 1
ATOM 701 O O . PRO A 1 90 ? 18.296 1.729 14.425 1.00 80.69 90 PRO A O 1
ATOM 704 N N . LYS A 1 91 ? 16.665 0.274 13.891 1.00 82.69 91 LYS A N 1
ATOM 705 C CA . LYS A 1 91 ? 17.526 -0.856 13.536 1.00 82.69 91 LYS A CA 1
ATOM 706 C C . LYS A 1 91 ? 17.974 -0.814 12.079 1.00 82.69 91 LYS A C 1
ATOM 708 O O . LYS A 1 91 ? 19.096 -1.213 11.792 1.00 82.69 91 LYS A O 1
ATOM 713 N N . TYR A 1 92 ? 17.124 -0.329 11.175 1.00 87.31 92 TYR A N 1
ATOM 714 C CA . TYR A 1 92 ? 17.365 -0.375 9.728 1.00 87.31 92 TYR A CA 1
ATOM 715 C C . TYR A 1 92 ? 17.418 1.002 9.049 1.00 87.31 92 TYR A C 1
ATOM 717 O O . TYR A 1 92 ? 17.567 1.071 7.833 1.00 87.31 92 TYR A O 1
ATOM 725 N N . GLY A 1 93 ? 17.394 2.101 9.812 1.00 85.62 93 GLY A N 1
ATOM 726 C CA . GLY A 1 93 ? 17.427 3.495 9.333 1.00 85.62 93 GLY A CA 1
ATOM 727 C C . GLY A 1 93 ? 18.561 3.863 8.381 1.00 85.62 93 GLY A C 1
ATOM 728 O O . GLY A 1 93 ? 18.455 4.846 7.638 1.00 85.62 93 GLY A O 1
ATOM 729 N N . PHE A 1 94 ? 19.638 3.081 8.389 1.00 86.06 94 PHE A N 1
ATOM 730 C CA . PHE A 1 94 ? 20.798 3.253 7.521 1.00 86.06 94 PHE A CA 1
ATOM 731 C C . PHE A 1 94 ? 20.660 2.550 6.162 1.00 86.06 94 PHE A C 1
ATOM 733 O O . PHE A 1 94 ? 21.427 2.861 5.250 1.00 86.06 94 PHE A O 1
ATOM 740 N N . LEU A 1 95 ? 19.710 1.621 6.013 1.00 89.44 95 LEU A N 1
ATOM 741 C CA . LEU A 1 95 ? 19.449 0.894 4.774 1.00 89.44 95 LEU A CA 1
ATOM 742 C C . LEU A 1 95 ? 18.490 1.662 3.863 1.00 89.44 95 LEU A C 1
ATOM 744 O O . LEU A 1 95 ? 17.652 2.448 4.306 1.00 89.44 95 LEU A O 1
ATOM 748 N N . GLN A 1 96 ? 18.620 1.395 2.571 1.00 90.94 96 GLN A N 1
ATOM 749 C CA . GLN A 1 96 ? 17.669 1.768 1.535 1.00 90.94 96 GLN A CA 1
ATOM 750 C C . GLN A 1 96 ? 17.713 0.732 0.405 1.00 90.94 96 GLN A C 1
ATOM 752 O O . GLN A 1 96 ? 18.744 0.099 0.171 1.00 90.94 96 GLN A O 1
ATOM 757 N N . ILE A 1 97 ? 16.613 0.590 -0.319 1.00 91.00 97 ILE A N 1
ATOM 758 C CA . ILE A 1 97 ? 16.523 -0.145 -1.575 1.00 91.00 97 ILE A CA 1
ATOM 759 C C . ILE A 1 97 ? 16.645 0.844 -2.734 1.00 91.00 97 ILE A C 1
ATOM 761 O O . ILE A 1 97 ? 16.076 1.940 -2.704 1.00 91.00 97 ILE A O 1
ATOM 765 N N . LYS A 1 98 ? 17.388 0.459 -3.769 1.00 88.38 98 LYS A N 1
ATOM 766 C CA . LYS A 1 98 ? 17.541 1.222 -5.009 1.00 88.38 98 LYS A CA 1
ATOM 767 C C . LYS A 1 98 ? 17.322 0.328 -6.215 1.00 88.38 98 LYS A C 1
ATOM 769 O O . LYS A 1 98 ? 17.707 -0.837 -6.187 1.00 88.38 98 LYS A O 1
ATOM 774 N N . LEU A 1 99 ? 16.735 0.896 -7.264 1.00 87.12 99 LEU A N 1
ATOM 775 C CA . LEU A 1 99 ? 16.747 0.290 -8.591 1.00 87.12 99 LEU A CA 1
ATOM 776 C C . LEU A 1 99 ? 18.070 0.609 -9.270 1.00 87.12 99 LEU A C 1
ATOM 778 O O . LEU A 1 99 ? 18.547 1.743 -9.211 1.00 87.12 99 LEU A O 1
ATOM 782 N N . VAL A 1 100 ? 18.636 -0.405 -9.905 1.00 84.19 100 VAL A N 1
ATOM 783 C CA . VAL A 1 100 ? 19.805 -0.293 -10.766 1.00 84.19 100 VAL A CA 1
ATOM 784 C C . VAL A 1 100 ? 19.420 -0.866 -12.117 1.00 84.19 100 VAL A C 1
ATOM 786 O O . VAL A 1 100 ? 18.948 -2.004 -12.191 1.00 84.19 100 VAL A O 1
ATOM 789 N N . ASP A 1 101 ? 19.610 -0.071 -13.161 1.00 81.50 101 ASP A N 1
ATOM 790 C CA . ASP A 1 101 ? 19.475 -0.532 -14.535 1.00 81.50 101 ASP A CA 1
ATOM 791 C C . ASP A 1 101 ? 20.696 -1.371 -14.912 1.00 81.50 101 ASP A C 1
ATOM 793 O O . 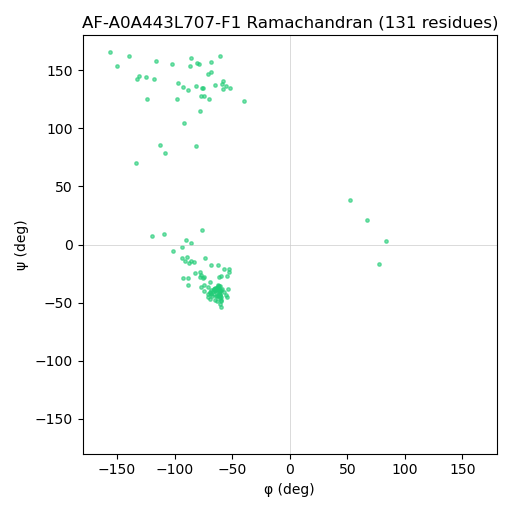ASP A 1 101 ? 21.844 -1.042 -14.608 1.00 81.50 101 ASP A O 1
ATOM 797 N N . MET A 1 102 ? 20.427 -2.503 -15.539 1.00 77.69 102 MET A N 1
ATOM 798 C CA . MET A 1 102 ? 21.400 -3.505 -15.937 1.00 77.69 102 MET A CA 1
ATOM 799 C C . MET A 1 102 ? 21.666 -3.372 -17.441 1.00 77.69 102 MET A C 1
ATOM 801 O O . MET A 1 102 ? 20.826 -2.899 -18.209 1.00 77.69 102 MET A O 1
ATOM 805 N N . LYS A 1 103 ? 22.847 -3.818 -17.889 1.00 75.06 103 LYS A N 1
ATOM 806 C CA . LYS A 1 103 ? 23.294 -3.682 -19.293 1.00 75.06 103 LYS A CA 1
ATOM 807 C C . LYS A 1 103 ? 22.402 -4.423 -20.306 1.00 75.06 103 LYS A C 1
ATOM 809 O O . LYS A 1 103 ? 22.467 -4.137 -21.495 1.00 75.06 103 LYS A O 1
ATOM 814 N N . ASP A 1 104 ? 21.579 -5.366 -19.854 1.00 76.94 104 ASP A N 1
ATOM 815 C CA . ASP A 1 104 ? 20.615 -6.118 -20.667 1.00 76.94 104 ASP A CA 1
ATOM 816 C C . ASP A 1 104 ? 19.257 -5.402 -20.828 1.00 76.94 104 ASP A C 1
ATOM 818 O O . ASP A 1 104 ? 18.358 -5.936 -21.478 1.00 76.94 104 ASP A O 1
ATOM 822 N N . GLY A 1 105 ? 19.106 -4.198 -20.264 1.00 72.69 105 GLY A N 1
ATOM 823 C CA . GLY A 1 105 ? 17.869 -3.417 -20.295 1.00 72.69 105 GLY A CA 1
ATOM 824 C C . GLY A 1 105 ? 16.859 -3.795 -19.209 1.00 72.69 105 GLY A C 1
ATOM 825 O O . GLY A 1 105 ? 15.770 -3.222 -19.178 1.00 72.69 105 GLY A O 1
ATOM 826 N N . ASN A 1 106 ? 17.198 -4.729 -18.315 1.00 76.50 106 ASN A N 1
ATOM 827 C CA . ASN A 1 106 ? 16.412 -4.998 -17.114 1.00 76.50 106 ASN A CA 1
ATOM 828 C C . ASN A 1 106 ? 16.824 -4.065 -15.972 1.00 76.50 106 ASN A C 1
ATOM 830 O O . ASN A 1 106 ? 17.935 -3.552 -15.948 1.00 76.50 106 ASN A O 1
ATOM 834 N N . SER A 1 107 ? 15.964 -3.913 -14.968 1.00 80.06 107 SER A N 1
ATOM 835 C CA . SER A 1 107 ? 16.318 -3.234 -13.716 1.00 80.06 107 SER A CA 1
ATOM 836 C C . SER A 1 107 ? 16.203 -4.213 -12.552 1.00 80.06 107 SER A C 1
ATOM 838 O O . SER A 1 107 ? 15.263 -5.012 -12.497 1.00 80.06 107 SER A O 1
ATOM 840 N N . ALA A 1 108 ? 17.105 -4.131 -11.580 1.00 82.06 108 ALA A N 1
ATOM 841 C CA . ALA A 1 108 ? 17.077 -4.950 -10.369 1.00 82.06 108 ALA A CA 1
ATOM 842 C C . ALA A 1 108 ? 17.095 -4.075 -9.110 1.00 82.06 108 ALA A C 1
ATOM 844 O O . ALA A 1 108 ? 17.712 -3.009 -9.082 1.00 82.06 108 ALA A O 1
ATOM 845 N N . ALA A 1 109 ? 16.375 -4.512 -8.077 1.00 86.12 109 ALA A N 1
ATOM 846 C CA . ALA A 1 109 ? 16.341 -3.842 -6.787 1.00 86.12 109 ALA A CA 1
ATOM 847 C C . ALA A 1 109 ? 17.467 -4.375 -5.888 1.00 86.12 109 ALA A C 1
ATOM 849 O O . ALA A 1 109 ? 17.651 -5.583 -5.763 1.00 86.12 109 ALA A O 1
ATOM 850 N N . PHE A 1 110 ? 18.209 -3.479 -5.239 1.00 84.88 110 PHE A N 1
ATOM 851 C CA . PHE A 1 110 ? 19.312 -3.833 -4.346 1.00 84.88 110 PHE A CA 1
ATOM 852 C C . PHE A 1 110 ? 19.229 -3.072 -3.030 1.00 84.88 110 PHE A C 1
ATOM 854 O O . PHE A 1 110 ? 18.924 -1.879 -3.011 1.00 84.88 110 PHE A O 1
ATOM 861 N N . PHE A 1 111 ? 19.579 -3.744 -1.931 1.00 86.06 111 PHE A N 1
ATOM 862 C CA . PHE A 1 111 ? 19.846 -3.072 -0.663 1.00 86.06 111 PHE A CA 1
ATOM 863 C C . PHE A 1 111 ? 21.214 -2.396 -0.697 1.00 86.06 111 PHE A C 1
ATOM 865 O O . PHE A 1 111 ? 22.223 -2.995 -1.065 1.00 86.06 111 PHE A O 1
ATOM 872 N N . THR A 1 112 ? 21.259 -1.159 -0.229 1.00 87.81 112 THR A N 1
ATOM 873 C CA . THR A 1 112 ? 22.488 -0.408 0.010 1.00 87.81 112 THR A CA 1
ATOM 874 C C . THR A 1 112 ? 22.357 0.370 1.310 1.00 87.81 112 THR A C 1
ATOM 876 O O . THR A 1 112 ? 21.257 0.603 1.811 1.00 87.81 112 THR A O 1
ATOM 879 N N . THR A 1 113 ? 23.483 0.813 1.861 1.00 86.31 113 THR A N 1
ATOM 880 C CA . THR A 1 113 ? 23.457 1.846 2.895 1.00 86.31 113 THR A CA 1
ATOM 881 C C . THR A 1 113 ? 23.302 3.226 2.249 1.00 86.31 113 THR A C 1
ATOM 883 O O . THR A 1 113 ? 23.608 3.413 1.061 1.00 86.31 113 THR A O 1
ATOM 886 N N . LYS A 1 114 ? 22.782 4.197 3.005 1.00 77.94 114 LYS A N 1
ATOM 887 C CA . LYS A 1 114 ? 22.6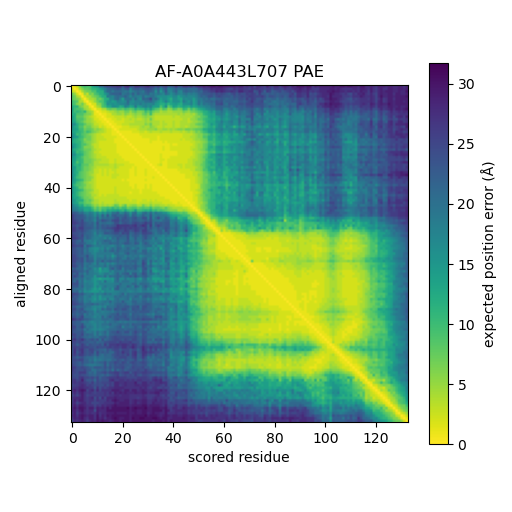10 5.589 2.546 1.00 77.94 114 LYS A CA 1
ATOM 888 C C . LYS A 1 114 ? 23.934 6.233 2.126 1.00 77.94 114 LYS A C 1
ATOM 890 O O . LYS A 1 114 ? 23.990 6.936 1.126 1.00 77.94 114 LYS A O 1
ATOM 895 N N . ASP A 1 115 ? 24.982 5.915 2.865 1.00 75.00 115 ASP A N 1
ATOM 896 C CA . ASP A 1 115 ? 26.370 6.348 2.725 1.00 75.00 115 ASP A CA 1
ATOM 897 C C . ASP A 1 115 ? 27.117 5.677 1.560 1.00 75.00 115 ASP A C 1
ATOM 899 O O . ASP A 1 115 ? 27.921 6.329 0.905 1.00 75.00 115 ASP A O 1
ATOM 903 N N . LYS A 1 116 ? 26.838 4.405 1.239 1.00 67.75 116 LYS A N 1
ATOM 904 C CA . LYS A 1 116 ? 27.535 3.691 0.148 1.00 67.75 116 LYS A CA 1
ATOM 905 C C . LYS A 1 116 ? 26.936 3.912 -1.237 1.00 67.75 116 LYS A C 1
ATOM 907 O O . LYS A 1 116 ? 27.577 3.588 -2.236 1.00 67.75 116 LYS A O 1
ATOM 912 N N . TRP A 1 117 ? 25.722 4.455 -1.323 1.00 65.31 117 TRP A N 1
ATOM 913 C CA . TRP A 1 117 ? 25.076 4.685 -2.615 1.00 65.31 117 TRP A CA 1
ATOM 914 C C . TRP A 1 117 ? 25.805 5.735 -3.458 1.00 65.31 117 TRP A C 1
ATOM 916 O O . TRP A 1 117 ? 25.937 5.537 -4.659 1.00 65.31 117 TRP A O 1
ATOM 926 N N . THR A 1 118 ? 26.327 6.803 -2.846 1.00 60.50 118 THR A N 1
ATOM 927 C CA . THR A 1 118 ? 27.071 7.854 -3.565 1.00 60.50 118 THR A CA 1
ATOM 928 C C . THR A 1 118 ? 28.321 7.308 -4.256 1.00 60.50 118 THR A C 1
ATOM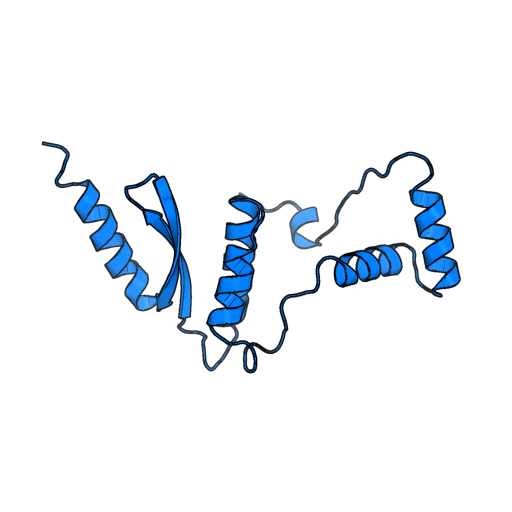 930 O O . THR A 1 118 ? 28.635 7.717 -5.373 1.00 60.50 118 THR A O 1
ATOM 933 N N . ASP A 1 119 ? 28.984 6.330 -3.637 1.00 59.88 119 ASP A N 1
ATOM 93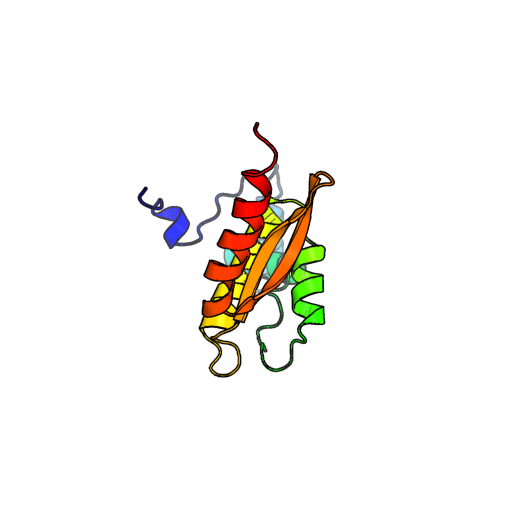4 C CA . ASP A 1 119 ? 30.164 5.668 -4.199 1.00 59.88 119 ASP A CA 1
ATOM 935 C C . ASP A 1 119 ? 29.803 4.645 -5.282 1.00 59.88 119 ASP A C 1
ATOM 937 O O . ASP A 1 119 ? 30.531 4.495 -6.263 1.00 59.88 119 ASP A O 1
ATOM 941 N N . LEU A 1 120 ? 28.684 3.929 -5.124 1.00 58.88 120 LEU A N 1
ATOM 942 C CA . LEU A 1 120 ? 28.206 2.970 -6.122 1.00 58.88 120 LEU A CA 1
ATOM 943 C C . LEU A 1 120 ? 27.688 3.678 -7.373 1.00 58.88 120 LEU A C 1
ATOM 945 O O . LEU A 1 120 ? 28.079 3.300 -8.472 1.00 58.88 120 LEU A O 1
ATOM 949 N N . SER A 1 121 ? 26.894 4.740 -7.229 1.00 56.88 121 SER A N 1
ATOM 950 C CA . SER A 1 121 ? 26.424 5.525 -8.373 1.00 56.88 121 SER A CA 1
ATOM 951 C C . SER A 1 121 ? 27.589 6.155 -9.135 1.00 56.88 121 SER A C 1
ATOM 953 O O . SER A 1 121 ? 27.583 6.148 -10.357 1.00 56.88 121 SER A O 1
ATOM 955 N N . ALA A 1 122 ? 28.625 6.636 -8.435 1.00 55.25 122 ALA A N 1
ATOM 956 C CA . ALA A 1 122 ? 29.824 7.173 -9.076 1.00 55.25 122 ALA A CA 1
ATOM 957 C C . ALA A 1 122 ? 30.593 6.105 -9.872 1.00 55.25 122 ALA A C 1
ATOM 959 O O . ALA A 1 122 ? 31.100 6.401 -10.947 1.00 55.25 122 ALA A O 1
ATOM 960 N N . LYS A 1 123 ? 30.657 4.861 -9.381 1.00 59.25 123 LYS A N 1
ATOM 961 C CA . LYS A 1 123 ? 31.321 3.746 -10.078 1.00 59.25 123 LYS A CA 1
ATOM 962 C C . LYS A 1 123 ? 30.521 3.218 -11.267 1.00 59.25 123 LYS A C 1
ATOM 964 O O . LYS A 1 123 ? 31.118 2.937 -12.297 1.00 59.25 123 LYS A O 1
ATOM 969 N N . PHE A 1 124 ? 29.199 3.107 -11.142 1.00 54.78 124 PHE A N 1
ATOM 970 C CA . PHE A 1 124 ? 28.333 2.676 -12.244 1.00 54.78 124 PHE A CA 1
ATOM 971 C C . PHE A 1 124 ? 28.224 3.743 -13.348 1.00 54.78 124 PHE A C 1
ATOM 973 O O . PHE A 1 124 ? 28.248 3.385 -14.517 1.00 54.78 124 PHE A O 1
ATOM 980 N N . LEU A 1 125 ? 28.198 5.038 -13.000 1.00 50.97 125 LEU A N 1
ATOM 981 C CA . LEU A 1 125 ? 28.218 6.143 -13.975 1.00 50.97 125 LEU A CA 1
ATOM 982 C C . LEU A 1 125 ? 29.612 6.376 -14.588 1.00 50.97 125 LEU A C 1
ATOM 984 O O . LEU A 1 125 ? 29.714 6.832 -15.722 1.00 50.97 125 LEU A O 1
ATOM 988 N N . ALA A 1 126 ? 30.700 6.066 -13.87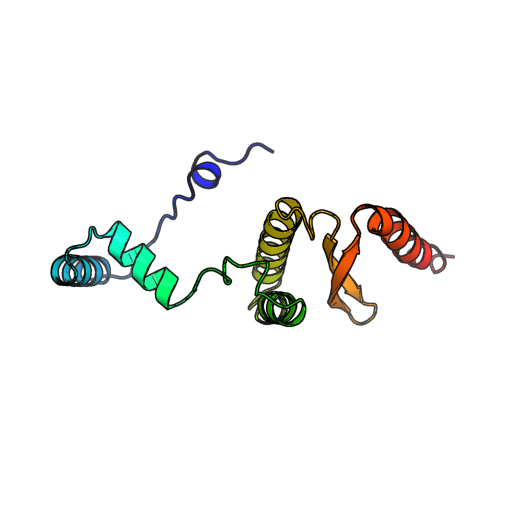1 1.00 52.38 126 ALA A N 1
ATOM 989 C CA . ALA A 1 126 ? 32.051 6.132 -14.435 1.00 52.38 126 ALA A CA 1
ATOM 990 C C . ALA A 1 126 ? 32.294 5.044 -15.498 1.00 52.38 126 ALA A C 1
ATOM 992 O O . ALA A 1 126 ? 32.988 5.315 -16.476 1.00 52.38 126 ALA A O 1
ATOM 993 N N . ASP A 1 127 ? 31.677 3.864 -15.351 1.00 49.22 127 ASP A N 1
ATOM 994 C CA . ASP A 1 127 ? 31.723 2.770 -16.341 1.00 49.22 127 ASP A CA 1
ATOM 995 C C . ASP A 1 127 ? 30.962 3.117 -17.644 1.00 49.22 127 ASP A C 1
ATOM 997 O O . ASP A 1 127 ? 31.211 2.507 -18.677 1.00 49.22 127 ASP A O 1
ATOM 1001 N N . GLU A 1 128 ? 30.082 4.133 -17.641 1.00 49.12 128 GLU A N 1
ATOM 1002 C CA . GLU A 1 128 ? 29.441 4.672 -18.860 1.00 49.12 128 GLU A CA 1
ATOM 1003 C C . GLU A 1 128 ? 30.314 5.692 -19.615 1.00 49.12 128 GLU A C 1
ATOM 1005 O O . GLU A 1 128 ? 30.038 6.003 -20.774 1.00 49.12 128 GLU A O 1
ATOM 1010 N N . SER A 1 129 ? 31.368 6.226 -18.984 1.00 47.41 129 SER A N 1
ATOM 1011 C CA . SER A 1 129 ? 32.215 7.275 -19.578 1.00 47.41 129 SER A CA 1
ATOM 1012 C C . SER A 1 129 ? 33.456 6.758 -20.313 1.00 47.41 129 SER A C 1
ATOM 1014 O O . SER A 1 129 ? 34.071 7.524 -21.050 1.00 47.41 129 SER A O 1
ATOM 1016 N N . ASP A 1 130 ? 33.803 5.475 -20.161 1.00 47.00 130 ASP A N 1
ATOM 1017 C CA . ASP A 1 130 ? 35.000 4.873 -20.781 1.00 47.00 130 ASP A CA 1
ATOM 1018 C C . ASP A 1 130 ? 34.710 4.202 -22.146 1.00 47.00 130 ASP A C 1
ATOM 1020 O O . ASP A 1 130 ? 35.624 3.736 -22.824 1.00 47.00 130 ASP A O 1
ATOM 1024 N N . ASP A 1 131 ? 33.444 4.204 -22.591 1.00 48.50 131 ASP A N 1
ATOM 1025 C CA . ASP A 1 131 ? 33.000 3.653 -23.888 1.00 48.50 131 ASP A CA 1
ATOM 1026 C C . ASP A 1 131 ? 32.579 4.728 -24.917 1.00 48.50 131 ASP A C 1
ATOM 1028 O O . ASP A 1 131 ? 32.084 4.411 -26.002 1.00 48.50 131 ASP A O 1
ATOM 1032 N N . GLN A 1 132 ? 32.824 6.014 -24.635 1.00 42.19 132 GLN A N 1
ATOM 1033 C CA . GLN A 1 132 ? 32.781 7.077 -25.648 1.00 42.19 132 GLN A CA 1
ATOM 1034 C C . GLN A 1 132 ? 34.184 7.642 -25.881 1.00 42.19 132 GLN A C 1
ATOM 1036 O O . GLN A 1 132 ? 34.598 8.623 -25.268 1.00 42.19 132 GLN A O 1
ATOM 1041 N N . LYS A 1 133 ? 34.911 6.969 -26.781 1.00 39.81 133 LYS A N 1
ATOM 1042 C CA . LYS A 1 133 ? 36.101 7.498 -27.464 1.00 39.81 133 LYS A CA 1
ATOM 1043 C C . LYS A 1 133 ? 35.846 8.840 -28.143 1.00 39.81 133 LYS A C 1
ATOM 1045 O O . LYS A 1 133 ? 34.781 8.976 -28.786 1.00 39.81 133 LYS A O 1
#

InterPro domains:
  IPR005569 Arc-like DNA binding domain [PF03869] (11-45)
  IPR010985 Ribbon-helix-helix [SSF47598] (7-50)
  IPR013321 Arc-type ribbon-helix-helix [G3DSA:1.10.1220.10] (1-56)

Secondary structure (DSSP, 8-state):
-PPPHHHHHT-----PPTTHHHHHHHHHHHTT--HHHHHHHHHHHHSPPP-S-TTT--HHHHHHHHHT-SSHHHHHHHHHHHHHHHHH-TTTTTEEEEEEE-TTS-EEEEEEETTTHHHHHHHHHHTTTSS--

Organism: NCBI:txid1215032

Radius of gyration: 20.27 Å; Cα contacts (8 Å, |Δi|>4): 89; chains: 1; bounding box: 62×34×42 Å

Mean predicted aligned error: 13.8 Å

pLDDT: mean 78.61, std 15.71, range [39.81, 97.69]

Solvent-accessible surface area (backbone atoms only — not comparable to full-atom values): 8096 Å² total; per-residue (Å²): 132,83,81,54,77,49,72,79,67,70,64,79,89,79,85,72,61,89,68,46,65,59,53,47,43,54,51,8,60,76,68,77,39,52,56,65,56,38,53,50,53,57,44,39,75,76,54,59,76,75,76,85,50,69,88,75,52,45,76,63,56,58,48,52,58,37,67,68,38,89,43,75,66,53,28,51,53,44,38,50,53,51,30,57,52,27,53,71,32,92,89,40,40,56,41,34,60,44,79,42,81,44,100,86,76,50,71,48,78,42,81,42,42,69,79,55,44,65,60,49,53,53,52,60,55,51,66,64,59,77,77,68,128

Foldseek 3Di:
DDDDPCVVVVDDDDDDPPPVLVVLVVVCVVVVHDSVVSVVVVCCVVPPDQPLPPVPDDPVSLQVCLVPQPDPVSNVVSQVVVLVSLCPDPVRVQKGWDWDQDPVRDIHIDIDGPVCVVVVVCVVVVVVVVPPD

Sequence (133 aa):
MARSKNEETGQIVIRPPAGMRARIKAAAEANNRSMNAEIVATLEEKYPAPDDDLDSATMTEWMDYVDNATSSHDRIDRIEQINDRLSKSPKYGFLQIKLVDMKDGNSAAFFTTKDKWTDLSAKFLADESDDQK

Nearest PDB structures (foldseek):
  3elk-assembly1_B  TM=3.479E-01  e=4.858E-01  Thermoplasma acidophilum
  1kyw-assembly1_F  TM=2.108E-01  e=6.640E-01  Medicago sativa
  8sf0-assembly1_A  TM=4.293E-01  e=4.068E+00  Oryctolagus cuniculus